Protein AF-A0A5N5SJB8-F1 (afdb_monomer_lite)

Foldseek 3Di:
DVVLLVVLVVLLVVPDPVPPPDLVVLVVSLVVLVVSLVVCCVCPVCPLVVVLVVPVPDDDPVVVVVSVVVVVSSVVSSVSSVVSNVVSCVSNPPDPDPPPPPDPDPPDDDPPPDDDDDDDDDDDDDDD

InterPro domains:
  IPR051336 Rho GTPase-activating Guanine Nucleotide Exchange Factors [PTHR22826] (1-107)
  IPR056466 Guanine nucleotide exchange factor DBS-like, spectrin-like [PF23289] (15-91)

Organism: NCBI:txid96803

Structure (mmCIF, N/CA/C/O backbone):
data_AF-A0A5N5SJB8-F1
#
_entry.id   AF-A0A5N5SJB8-F1
#
loop_
_atom_site.group_PDB
_atom_site.id
_atom_site.type_symbol
_atom_site.label_atom_id
_atom_site.label_alt_id
_atom_site.label_comp_id
_atom_site.label_asym_id
_atom_site.label_entity_id
_atom_site.label_seq_id
_atom_site.pdbx_PDB_ins_code
_atom_site.Cartn_x
_atom_site.Cartn_y
_atom_site.Cartn_z
_atom_site.occupancy
_atom_site.B_iso_or_equiv
_atom_site.auth_seq_id
_atom_site.auth_comp_id
_atom_site.auth_asym_id
_atom_site.auth_atom_id
_atom_site.pdbx_PDB_model_num
ATOM 1 N N . ALA A 1 1 ? -9.575 4.716 6.082 1.00 70.56 1 ALA A N 1
ATOM 2 C CA . ALA A 1 1 ? -8.822 3.447 5.953 1.00 70.56 1 ALA A CA 1
ATOM 3 C C . ALA A 1 1 ? -9.327 2.549 4.813 1.00 70.56 1 ALA A C 1
ATOM 5 O O . ALA A 1 1 ? -8.610 2.391 3.836 1.00 70.56 1 ALA A O 1
ATOM 6 N N . ASN A 1 2 ? -10.555 2.009 4.863 1.00 80.50 2 ASN A N 1
ATOM 7 C CA . ASN A 1 2 ? -11.014 0.971 3.913 1.00 80.50 2 ASN A CA 1
ATOM 8 C C . ASN A 1 2 ? -10.901 1.331 2.420 1.00 80.50 2 ASN A C 1
ATOM 10 O O . ASN A 1 2 ? -10.442 0.507 1.632 1.00 80.50 2 ASN A O 1
ATOM 14 N N . ARG A 1 3 ? -11.263 2.560 2.030 1.00 84.25 3 ARG A N 1
ATOM 15 C CA . ARG A 1 3 ? -11.147 3.024 0.635 1.00 84.25 3 ARG A CA 1
ATOM 16 C C . ARG A 1 3 ? -9.695 3.053 0.144 1.00 84.25 3 ARG A C 1
ATOM 18 O O . ARG A 1 3 ? -9.438 2.689 -0.997 1.00 84.25 3 ARG A O 1
ATOM 25 N N . TRP A 1 4 ? -8.756 3.437 1.012 1.00 87.56 4 TRP A N 1
ATOM 26 C CA . TRP A 1 4 ? -7.325 3.415 0.699 1.00 87.56 4 TRP A CA 1
ATOM 27 C C . TRP A 1 4 ? -6.836 1.976 0.513 1.00 87.56 4 TRP A C 1
ATOM 29 O O . TRP A 1 4 ? -6.211 1.677 -0.497 1.00 87.56 4 TRP A O 1
ATOM 39 N N . CYS A 1 5 ? -7.221 1.056 1.407 1.00 88.44 5 CYS A N 1
ATOM 40 C CA . CYS A 1 5 ? -6.882 -0.363 1.263 1.00 88.44 5 CYS A CA 1
ATOM 41 C C . CYS A 1 5 ? -7.417 -0.963 -0.047 1.00 88.44 5 CYS A C 1
ATOM 43 O O . CYS A 1 5 ? -6.699 -1.702 -0.710 1.00 88.44 5 CYS A O 1
ATOM 45 N N . ALA A 1 6 ? -8.665 -0.660 -0.421 1.00 90.25 6 ALA A N 1
ATOM 46 C CA . ALA A 1 6 ? -9.256 -1.149 -1.667 1.00 90.25 6 ALA A CA 1
ATOM 47 C C . ALA A 1 6 ? -8.489 -0.636 -2.896 1.00 90.25 6 ALA A C 1
ATOM 49 O O . ALA A 1 6 ? -8.100 -1.432 -3.746 1.00 90.25 6 ALA A O 1
ATOM 50 N N . ARG A 1 7 ? -8.187 0.669 -2.928 1.00 90.44 7 ARG A N 1
ATOM 51 C CA . ARG A 1 7 ? -7.380 1.284 -3.990 1.00 90.44 7 ARG A CA 1
ATOM 52 C C . ARG A 1 7 ? -5.973 0.686 -4.064 1.00 90.44 7 ARG A C 1
ATOM 54 O O . ARG A 1 7 ? -5.486 0.442 -5.157 1.00 90.44 7 ARG A O 1
ATOM 61 N N . GLY A 1 8 ? -5.335 0.416 -2.925 1.00 90.12 8 GLY A N 1
ATOM 62 C CA . GLY A 1 8 ? -4.001 -0.191 -2.889 1.00 90.12 8 GLY A CA 1
ATOM 63 C C . GLY A 1 8 ? -3.976 -1.604 -3.469 1.00 90.12 8 GLY A C 1
ATOM 64 O O . GLY A 1 8 ? -3.074 -1.939 -4.230 1.00 90.12 8 GLY A O 1
ATOM 65 N N . VAL A 1 9 ? -4.990 -2.421 -3.169 1.00 91.31 9 VAL A N 1
ATOM 66 C CA . VAL A 1 9 ? -5.125 -3.765 -3.755 1.00 91.31 9 VAL A CA 1
ATOM 67 C C . VAL A 1 9 ? -5.378 -3.689 -5.262 1.00 91.31 9 VAL A C 1
ATOM 69 O O . VAL A 1 9 ? -4.751 -4.428 -6.016 1.00 91.31 9 VAL A O 1
ATOM 72 N N . GLU A 1 10 ? -6.252 -2.786 -5.706 1.00 91.06 10 GLU A N 1
ATOM 73 C CA . GLU A 1 10 ? -6.533 -2.574 -7.130 1.00 91.06 10 GLU A CA 1
ATOM 74 C C . GLU A 1 10 ? -5.286 -2.108 -7.896 1.00 91.06 10 GLU A C 1
ATOM 76 O O . GLU A 1 10 ? -4.962 -2.672 -8.939 1.00 91.06 10 GLU A O 1
ATOM 81 N N . LEU A 1 11 ? -4.530 -1.162 -7.331 1.00 90.06 11 LEU A N 1
ATOM 82 C CA . LEU A 1 11 ? -3.257 -0.683 -7.874 1.00 90.06 11 LEU A CA 1
ATOM 83 C C . LEU A 1 11 ? -2.220 -1.812 -7.990 1.00 90.06 11 LEU A C 1
ATOM 85 O O . LEU A 1 11 ? -1.525 -1.950 -8.991 1.00 90.06 11 LEU A O 1
ATOM 89 N N . LEU A 1 12 ? -2.121 -2.671 -6.975 1.00 88.94 12 LEU A N 1
ATOM 90 C CA . LEU A 1 12 ? -1.215 -3.821 -7.010 1.00 88.94 12 LEU A CA 1
ATOM 91 C C . LEU A 1 12 ? -1.628 -4.869 -8.054 1.00 88.94 12 LEU A C 1
ATOM 93 O O . LEU A 1 12 ? -0.752 -5.531 -8.623 1.00 88.94 12 LEU A O 1
ATOM 97 N N . ALA A 1 13 ? -2.934 -5.023 -8.287 1.00 88.75 13 ALA A N 1
ATOM 98 C CA . ALA A 1 13 ? -3.502 -5.948 -9.262 1.00 88.75 13 ALA A CA 1
ATOM 99 C C . ALA A 1 13 ? -3.387 -5.435 -10.708 1.00 88.75 13 ALA A C 1
ATOM 101 O O . ALA A 1 13 ? -3.156 -6.232 -11.619 1.00 88.75 13 ALA A O 1
ATOM 102 N N . SER A 1 14 ? -3.509 -4.122 -10.931 1.00 84.69 14 SER A N 1
ATOM 103 C CA . SER A 1 14 ? -3.314 -3.506 -12.252 1.00 84.69 14 SER A CA 1
ATOM 104 C C . SER A 1 14 ? -1.854 -3.609 -12.715 1.00 84.69 14 SER A C 1
ATOM 106 O O . SER A 1 14 ? -1.573 -3.818 -13.901 1.00 84.69 14 SER A O 1
ATOM 108 N N . GLN A 1 15 ? -0.930 -3.561 -11.756 1.00 79.19 15 GLN A N 1
ATOM 109 C CA . GLN A 1 15 ? 0.506 -3.727 -11.931 1.00 79.19 15 GLN A CA 1
ATOM 110 C C . GLN A 1 15 ? 0.902 -5.211 -12.099 1.00 79.19 15 GLN A C 1
ATOM 112 O O . GLN A 1 15 ? 1.446 -5.850 -11.196 1.00 79.19 15 GLN A O 1
ATOM 117 N N . GLN A 1 16 ? 0.621 -5.797 -13.262 1.00 71.56 16 GLN A N 1
ATOM 118 C CA . GLN A 1 16 ? 1.070 -7.155 -13.591 1.00 71.56 16 GLN A CA 1
ATOM 119 C C . GLN A 1 16 ? 2.537 -7.157 -14.040 1.00 71.56 16 GLN A C 1
ATOM 121 O O . GLN A 1 16 ? 2.954 -6.333 -14.851 1.00 71.56 16 GLN A O 1
ATOM 126 N N . ILE A 1 17 ? 3.318 -8.109 -13.519 1.00 62.59 17 ILE A N 1
ATOM 127 C CA . ILE A 1 17 ? 4.785 -8.203 -13.679 1.00 62.59 17 ILE A CA 1
ATOM 128 C C . ILE A 1 17 ? 5.194 -8.338 -15.159 1.00 62.59 17 ILE A C 1
ATOM 130 O O . ILE A 1 17 ? 6.280 -7.919 -15.547 1.00 62.59 17 ILE A O 1
ATOM 134 N N . GLU A 1 18 ? 4.293 -8.856 -15.993 1.00 63.03 18 GLU A N 1
ATOM 135 C CA . GLU A 1 18 ? 4.462 -9.019 -17.441 1.00 63.03 18 GLU A CA 1
ATOM 136 C C . GLU A 1 18 ? 4.490 -7.684 -18.214 1.00 63.03 18 GLU A C 1
ATOM 138 O O . GLU A 1 18 ? 4.930 -7.658 -19.362 1.00 63.03 18 GLU A O 1
ATOM 143 N N . ARG A 1 19 ? 4.064 -6.564 -17.602 1.00 60.03 19 ARG A N 1
ATOM 144 C CA . ARG A 1 19 ? 4.007 -5.241 -18.255 1.00 60.03 19 ARG A CA 1
ATOM 145 C C . ARG A 1 19 ? 5.296 -4.427 -18.195 1.00 60.03 19 ARG A C 1
ATOM 147 O O . ARG A 1 19 ? 5.408 -3.442 -18.918 1.00 60.03 19 ARG A O 1
ATOM 154 N N . TYR A 1 20 ? 6.287 -4.819 -17.399 1.00 65.81 20 TYR A N 1
ATOM 155 C CA . TYR A 1 20 ? 7.548 -4.072 -17.294 1.00 65.81 20 TYR A CA 1
ATOM 156 C C . TYR A 1 20 ? 8.533 -4.489 -18.388 1.00 65.81 20 TYR A C 1
ATOM 158 O O . TYR A 1 20 ? 9.620 -4.995 -18.114 1.00 65.81 20 TYR A O 1
ATOM 166 N N . GLN A 1 21 ? 8.109 -4.325 -19.643 1.00 63.31 21 GLN A N 1
ATOM 167 C CA . GLN A 1 21 ? 8.918 -4.618 -20.828 1.00 63.31 21 GLN A CA 1
ATOM 168 C C . G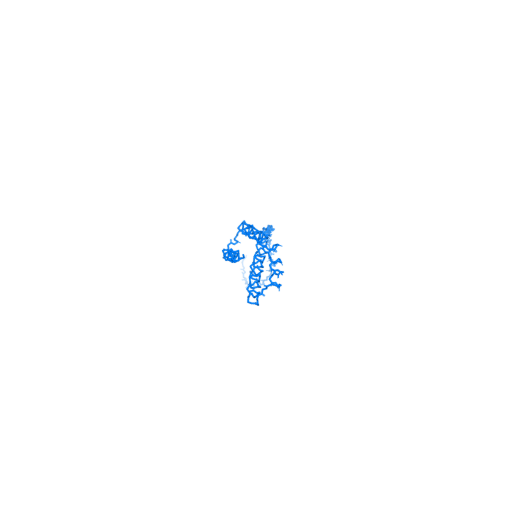LN A 1 21 ? 9.983 -3.546 -21.072 1.00 63.31 21 GLN A C 1
ATOM 170 O O . GLN A 1 21 ? 11.021 -3.841 -21.662 1.00 63.31 21 GLN A O 1
ATOM 175 N N . THR A 1 22 ? 9.746 -2.323 -20.591 1.00 69.12 22 THR A N 1
ATOM 176 C CA . THR A 1 22 ? 10.668 -1.197 -20.735 1.00 69.12 22 THR A CA 1
ATOM 177 C C . THR A 1 22 ? 10.876 -0.486 -19.389 1.00 69.12 22 THR A C 1
ATOM 179 O O . THR A 1 22 ? 9.990 -0.521 -18.522 1.00 69.12 22 THR A O 1
ATOM 182 N N . PRO A 1 23 ? 12.057 0.118 -19.162 1.00 72.69 23 PRO A N 1
ATOM 183 C CA . PRO A 1 23 ? 12.369 0.807 -17.911 1.00 72.69 23 PRO A CA 1
ATOM 184 C C . PRO A 1 23 ? 11.442 2.001 -17.639 1.00 72.69 23 PRO A C 1
ATOM 186 O O . PRO A 1 23 ? 11.158 2.271 -16.474 1.00 72.69 23 PRO A O 1
ATOM 189 N N . GLU A 1 24 ? 10.902 2.653 -18.675 1.00 79.69 24 GLU A N 1
ATOM 190 C CA . GLU A 1 24 ? 9.990 3.796 -18.530 1.00 79.69 24 GLU A CA 1
ATOM 191 C C . GLU A 1 24 ? 8.666 3.387 -17.866 1.00 79.69 24 GLU A C 1
ATOM 193 O O . GLU A 1 24 ? 8.193 4.058 -16.952 1.00 79.69 24 GLU A O 1
ATOM 198 N N . VAL A 1 25 ? 8.097 2.237 -18.253 1.00 80.19 25 VAL A N 1
ATOM 199 C CA . VAL A 1 25 ? 6.852 1.712 -17.654 1.00 80.19 25 VAL A CA 1
ATOM 200 C C . VAL A 1 25 ? 7.067 1.321 -16.189 1.00 80.19 25 VAL A C 1
ATOM 202 O O . VAL A 1 25 ? 6.181 1.488 -15.345 1.00 80.19 25 VAL A O 1
ATOM 205 N N . ALA A 1 26 ? 8.257 0.805 -15.863 1.00 82.75 26 ALA A N 1
ATOM 206 C CA . ALA A 1 26 ? 8.625 0.493 -14.486 1.00 82.75 26 ALA A CA 1
ATOM 207 C C . ALA A 1 26 ? 8.761 1.764 -13.632 1.00 82.75 26 ALA A C 1
ATOM 209 O O . ALA A 1 26 ? 8.361 1.752 -12.468 1.00 82.75 26 ALA A O 1
ATOM 210 N N . GLU A 1 27 ? 9.293 2.849 -14.197 1.00 83.50 27 GLU A N 1
ATOM 211 C CA . GLU A 1 27 ? 9.440 4.138 -13.519 1.00 83.50 27 GLU A CA 1
ATOM 212 C C . GLU A 1 27 ? 8.094 4.845 -13.302 1.00 83.50 27 GLU A C 1
ATOM 214 O O . GLU A 1 27 ? 7.826 5.323 -12.200 1.00 83.50 27 GLU A O 1
ATOM 219 N N . GLU A 1 28 ? 7.198 4.829 -14.291 1.00 85.81 28 GLU A N 1
ATOM 220 C CA . GLU A 1 28 ? 5.842 5.373 -14.145 1.00 85.81 28 GLU A CA 1
ATOM 221 C C . GLU A 1 28 ? 5.056 4.639 -13.047 1.00 85.81 28 GLU A C 1
ATOM 223 O O . GLU A 1 28 ? 4.515 5.260 -12.129 1.00 85.81 28 GLU A O 1
ATOM 228 N N . SER A 1 29 ? 5.077 3.302 -13.075 1.00 88.12 29 SER A N 1
ATOM 229 C CA . SER A 1 29 ? 4.425 2.478 -12.049 1.00 88.12 29 SER A CA 1
ATOM 230 C C . SER A 1 29 ? 5.037 2.670 -10.661 1.00 88.12 29 SER A C 1
ATOM 232 O O . SER A 1 29 ? 4.341 2.551 -9.651 1.00 88.12 29 SER A O 1
ATOM 234 N N . LEU A 1 30 ? 6.346 2.940 -10.590 1.00 88.19 30 LEU A N 1
ATOM 235 C CA . LEU A 1 30 ? 7.033 3.251 -9.341 1.00 88.19 30 LEU A CA 1
ATOM 236 C C . LEU A 1 30 ? 6.525 4.575 -8.768 1.00 88.19 30 LEU A C 1
ATOM 238 O O . LEU A 1 30 ? 6.193 4.630 -7.585 1.00 88.19 30 LEU A O 1
ATOM 242 N N . LYS A 1 31 ? 6.446 5.612 -9.608 1.00 88.56 31 LYS A N 1
ATOM 243 C CA . LYS A 1 31 ? 5.991 6.945 -9.215 1.00 88.56 31 LYS A CA 1
ATOM 244 C C . LYS A 1 31 ? 4.553 6.913 -8.704 1.00 88.56 31 LYS A C 1
ATOM 246 O O . LYS A 1 31 ? 4.283 7.435 -7.627 1.00 88.56 31 LYS A O 1
ATOM 251 N N . GLU A 1 32 ? 3.658 6.227 -9.413 1.00 90.62 32 GLU A N 1
ATOM 252 C CA . GLU A 1 32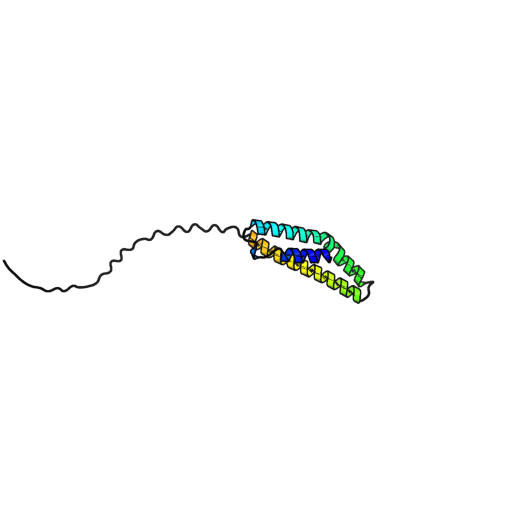 ? 2.266 6.048 -8.985 1.00 90.62 32 GLU A CA 1
ATOM 253 C C . GLU A 1 32 ? 2.177 5.366 -7.60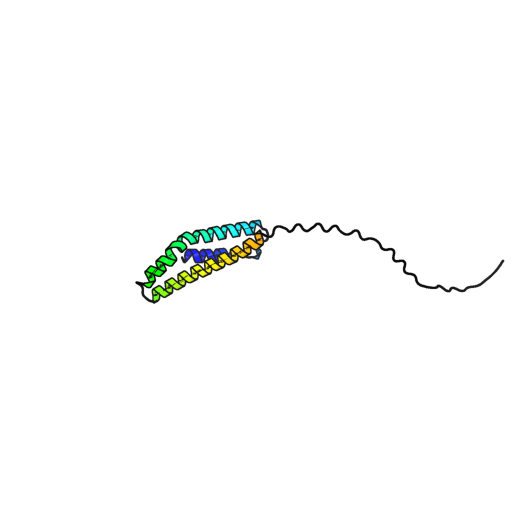7 1.00 90.62 32 GLU A C 1
ATOM 255 O O . GLU A 1 32 ? 1.381 5.753 -6.747 1.00 90.62 32 GLU A O 1
ATOM 260 N N . LEU A 1 33 ? 3.040 4.375 -7.356 1.00 90.00 33 LEU A N 1
ATOM 261 C CA . LEU A 1 33 ? 3.093 3.683 -6.071 1.00 90.00 33 LEU A CA 1
ATOM 262 C C . LEU A 1 33 ? 3.631 4.579 -4.941 1.00 90.00 33 LEU A C 1
ATOM 264 O O . LEU A 1 33 ? 3.137 4.511 -3.814 1.00 90.00 33 LEU A O 1
ATOM 268 N N . GLU A 1 34 ? 4.638 5.409 -5.222 1.00 89.25 34 GLU A N 1
ATOM 269 C CA . GLU A 1 34 ? 5.209 6.368 -4.268 1.00 89.25 34 GLU A CA 1
ATOM 270 C C . GLU A 1 34 ? 4.213 7.488 -3.924 1.00 89.25 34 GLU A C 1
ATOM 272 O O . GLU A 1 34 ? 4.062 7.839 -2.750 1.00 89.25 34 GLU A O 1
ATOM 277 N N . GLU A 1 35 ? 3.457 7.984 -4.905 1.00 89.50 35 GLU A N 1
ATOM 278 C CA . GLU A 1 35 ? 2.347 8.920 -4.690 1.00 89.50 35 GLU A CA 1
ATOM 279 C C . GLU A 1 35 ? 1.228 8.281 -3.852 1.00 89.50 35 GLU A C 1
ATOM 281 O O . GLU A 1 35 ? 0.745 8.877 -2.884 1.00 89.50 35 GLU A O 1
ATOM 286 N N . PHE A 1 36 ? 0.857 7.031 -4.150 1.00 89.00 36 PHE A N 1
ATOM 287 C CA . PHE A 1 36 ? -0.140 6.295 -3.373 1.00 89.00 36 PHE A CA 1
ATOM 288 C C . PHE A 1 36 ? 0.286 6.101 -1.908 1.00 89.00 36 PHE A C 1
ATOM 290 O O . PHE A 1 36 ? -0.511 6.333 -0.993 1.00 89.00 36 PHE A O 1
ATOM 297 N N . LEU A 1 37 ? 1.542 5.724 -1.664 1.00 86.62 37 LEU A N 1
ATOM 298 C CA . LEU A 1 37 ? 2.095 5.592 -0.314 1.00 86.62 37 LEU A CA 1
ATOM 299 C C . LEU A 1 37 ? 2.163 6.941 0.410 1.00 86.62 37 LEU A C 1
ATOM 301 O O . LEU A 1 37 ? 1.847 7.008 1.599 1.00 86.62 37 LEU A O 1
ATOM 305 N N . SER A 1 38 ? 2.486 8.021 -0.300 1.00 85.44 38 SER A N 1
ATOM 306 C CA . SER A 1 38 ? 2.503 9.375 0.266 1.00 85.44 38 SER A CA 1
ATOM 307 C C . SER A 1 38 ? 1.104 9.821 0.701 1.00 85.44 38 SER A C 1
ATOM 309 O O . SER A 1 38 ? 0.955 10.352 1.799 1.00 85.44 38 SER A O 1
ATOM 311 N N . SER A 1 39 ? 0.062 9.478 -0.070 1.00 83.19 39 SER A N 1
ATOM 312 C CA . SER A 1 39 ? -1.344 9.724 0.310 1.00 83.19 39 SER A CA 1
ATOM 313 C C . SER A 1 39 ? -1.789 8.961 1.567 1.00 83.19 39 SER A C 1
ATOM 315 O O . SER A 1 39 ? -2.794 9.300 2.187 1.00 83.19 39 SER A O 1
ATOM 317 N N . SER A 1 40 ? -1.053 7.916 1.964 1.00 77.00 40 SER A N 1
ATOM 318 C CA . SER A 1 40 ? -1.320 7.185 3.207 1.00 77.00 40 SER A CA 1
ATOM 319 C C . SER A 1 40 ? -0.787 7.915 4.440 1.00 77.00 40 SER A C 1
ATOM 321 O O . SER A 1 40 ? -1.356 7.763 5.519 1.00 77.00 40 SER A O 1
ATOM 323 N N . SER A 1 41 ? 0.266 8.730 4.285 1.00 66.12 41 SER A N 1
ATOM 324 C CA . SER A 1 41 ? 0.943 9.445 5.376 1.00 66.12 41 SER A CA 1
ATOM 325 C C . SER A 1 41 ? -0.002 10.393 6.120 1.00 66.12 41 SER A C 1
ATOM 327 O O . SER A 1 41 ? 0.056 10.490 7.349 1.00 66.12 41 SER A O 1
ATOM 329 N N . GLU A 1 42 ? -0.947 10.996 5.393 1.00 62.00 42 GLU A N 1
ATOM 330 C CA . GLU A 1 42 ? -2.001 11.865 5.933 1.00 62.00 42 GLU A CA 1
ATOM 331 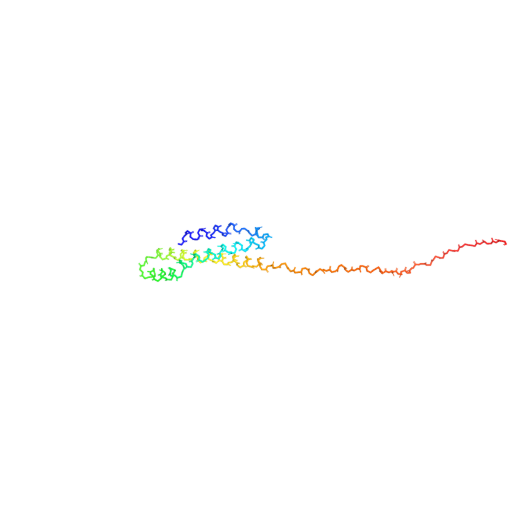C C . GLU A 1 42 ? -2.946 11.133 6.905 1.00 62.00 42 GLU A C 1
ATOM 333 O O . GLU A 1 42 ? -3.501 11.753 7.807 1.00 62.00 42 GLU A O 1
ATOM 338 N N . PHE A 1 43 ? -3.091 9.808 6.779 1.00 63.12 43 PHE A N 1
ATOM 339 C CA . PHE A 1 43 ? -3.947 8.987 7.646 1.00 63.12 43 PHE A CA 1
ATOM 340 C C . PHE A 1 43 ? -3.162 8.034 8.566 1.00 63.12 43 PHE A C 1
ATOM 342 O O . PHE A 1 43 ? -3.764 7.398 9.425 1.00 63.12 43 PHE A O 1
ATOM 349 N N . ASN A 1 44 ? -1.844 7.879 8.393 1.00 59.00 44 ASN A N 1
ATOM 350 C CA . ASN A 1 44 ? -1.013 6.966 9.195 1.00 59.00 44 ASN A CA 1
ATOM 351 C C . ASN A 1 44 ? -0.286 7.682 10.345 1.00 59.00 44 ASN A C 1
ATOM 353 O O . ASN A 1 44 ? -0.143 7.117 11.427 1.00 59.00 44 ASN A O 1
ATOM 357 N N . SER A 1 45 ? 0.164 8.922 10.126 1.00 54.91 45 SER A N 1
ATOM 358 C CA . SER A 1 45 ? 1.102 9.609 11.028 1.00 54.91 45 SER A CA 1
ATOM 359 C C . SER A 1 45 ? 0.492 10.071 12.362 1.00 54.91 45 SER A C 1
ATOM 361 O O . SER A 1 45 ? 1.186 10.040 13.376 1.00 54.91 45 SER A O 1
ATOM 363 N N . GLY A 1 46 ? -0.798 10.420 12.396 1.00 52.09 46 GLY A N 1
ATOM 364 C CA . GLY A 1 46 ? -1.526 10.733 13.639 1.00 52.09 46 GLY A CA 1
ATOM 365 C C . GLY A 1 46 ? -2.559 9.669 14.012 1.00 52.09 46 GLY A C 1
ATOM 366 O O . GLY A 1 46 ? -2.611 9.184 15.142 1.00 52.09 46 GLY A O 1
ATOM 367 N N . THR A 1 47 ? -3.343 9.211 13.034 1.00 57.75 47 THR A N 1
ATOM 368 C CA . THR A 1 47 ? -4.577 8.463 13.298 1.00 57.75 47 THR A CA 1
ATOM 369 C C . THR A 1 47 ? -4.352 7.071 13.882 1.00 57.75 47 THR A C 1
ATOM 371 O O . THR A 1 47 ? -5.129 6.668 14.736 1.00 57.75 47 THR A O 1
ATOM 374 N N . ALA A 1 48 ? -3.312 6.325 13.491 1.00 59.97 48 ALA A N 1
ATOM 375 C CA . ALA A 1 48 ? -3.117 4.958 13.991 1.00 59.97 48 ALA A CA 1
ATOM 376 C C . ALA A 1 48 ? -2.720 4.924 15.478 1.00 59.97 48 ALA A C 1
ATOM 378 O O . ALA A 1 48 ? -3.254 4.128 16.253 1.00 59.97 48 ALA A O 1
ATOM 379 N N . ARG A 1 49 ? -1.812 5.817 15.892 1.00 61.12 49 ARG A N 1
ATOM 380 C CA . ARG A 1 49 ? -1.323 5.899 17.276 1.00 61.12 49 ARG A CA 1
ATOM 381 C C . ARG A 1 49 ? -2.319 6.609 18.192 1.00 61.12 49 ARG A C 1
ATOM 383 O O . ARG A 1 49 ? -2.542 6.140 19.309 1.00 61.12 49 ARG A O 1
ATOM 390 N N . GLU A 1 50 ? -2.958 7.679 17.719 1.00 62.94 50 GLU A N 1
ATOM 391 C CA . GLU A 1 50 ? -4.021 8.351 18.474 1.00 62.94 50 GLU A CA 1
ATOM 392 C C . GLU A 1 50 ? -5.274 7.480 18.589 1.00 62.94 50 GLU A C 1
ATOM 394 O O . GLU A 1 50 ? -5.775 7.324 19.700 1.00 62.94 50 GLU A O 1
ATOM 399 N N . MET A 1 51 ? -5.733 6.812 17.516 1.00 62.94 51 MET A N 1
ATOM 400 C CA . MET A 1 51 ? -6.854 5.865 17.634 1.00 62.94 51 MET A CA 1
ATOM 401 C C . MET A 1 51 ? -6.521 4.753 18.618 1.00 62.94 51 MET A C 1
ATOM 403 O O . MET A 1 51 ? -7.336 4.469 19.484 1.00 62.94 51 MET A O 1
ATOM 407 N N . LYS A 1 52 ? -5.342 4.126 18.532 1.00 63.69 52 LYS A N 1
ATOM 408 C CA . LYS A 1 52 ? -4.990 3.035 19.451 1.00 63.69 52 LYS A CA 1
ATOM 409 C C . LYS A 1 52 ? -5.044 3.484 20.917 1.00 63.69 52 LYS A C 1
ATOM 411 O O . LYS A 1 52 ? -5.596 2.762 21.737 1.00 63.69 52 LYS A O 1
ATOM 416 N N . THR A 1 53 ? -4.570 4.696 21.209 1.00 64.06 53 THR A N 1
ATOM 417 C CA . THR A 1 53 ? -4.586 5.272 22.564 1.00 64.06 53 THR A CA 1
ATOM 418 C C . THR A 1 53 ? -6.011 5.600 23.035 1.00 64.06 53 THR A C 1
ATOM 420 O O . THR A 1 53 ? -6.374 5.268 24.157 1.00 64.06 53 THR A O 1
ATOM 423 N N . ILE A 1 54 ? -6.855 6.184 22.173 1.00 63.09 54 ILE A N 1
ATOM 424 C CA . ILE A 1 54 ? -8.252 6.531 22.503 1.00 63.09 54 ILE A CA 1
ATOM 425 C C . ILE A 1 54 ? -9.124 5.268 22.659 1.00 63.09 54 ILE A C 1
ATOM 427 O O . ILE A 1 54 ? -9.997 5.209 23.522 1.00 63.09 54 ILE A O 1
ATOM 431 N N . PHE A 1 55 ? -8.884 4.234 21.847 1.00 64.12 55 PHE A N 1
ATOM 432 C CA . PHE A 1 55 ? -9.653 2.985 21.873 1.00 64.12 55 PHE A CA 1
ATOM 433 C C . PHE A 1 55 ? -9.219 2.014 22.980 1.00 64.12 55 PHE A C 1
ATOM 435 O O . PHE A 1 55 ? -10.020 1.172 23.394 1.00 64.12 55 PHE A O 1
ATOM 442 N N . GLU A 1 56 ? -7.977 2.093 23.469 1.00 63.41 56 GLU A N 1
ATOM 443 C CA . GLU A 1 56 ? -7.511 1.248 24.576 1.00 63.41 56 GLU A CA 1
ATOM 444 C C . GLU A 1 56 ? -8.239 1.566 25.893 1.00 63.41 56 GLU A C 1
ATOM 446 O O . GLU A 1 56 ? -8.550 0.626 26.633 1.00 63.41 56 GLU A O 1
ATOM 451 N N . ASP A 1 57 ? -8.608 2.831 26.115 1.00 61.75 57 ASP A N 1
ATOM 452 C CA . ASP A 1 57 ? -9.116 3.325 27.402 1.00 61.75 57 ASP A CA 1
ATOM 453 C C . ASP A 1 57 ? -10.658 3.325 27.526 1.00 61.75 57 ASP A C 1
ATOM 455 O O . ASP A 1 57 ? -11.184 3.184 28.626 1.00 61.75 57 ASP A O 1
ATOM 459 N N . VAL A 1 58 ? -11.419 3.416 26.418 1.00 58.31 58 VAL A N 1
ATOM 460 C CA . VAL A 1 58 ? -12.862 3.771 26.489 1.00 58.31 58 VAL A CA 1
ATOM 461 C C . VAL A 1 58 ? -13.814 2.852 25.701 1.00 58.31 58 VAL A C 1
ATOM 463 O O . VAL A 1 58 ? -14.973 3.204 25.488 1.00 58.31 58 VAL A O 1
ATOM 466 N N . THR A 1 59 ? -13.388 1.682 25.206 1.00 63.50 59 THR A N 1
ATOM 467 C CA . THR A 1 59 ? -14.226 0.916 24.250 1.00 63.50 59 THR A CA 1
ATOM 468 C C . THR A 1 59 ? -14.387 -0.578 24.544 1.00 63.50 59 THR A C 1
ATOM 470 O O . THR A 1 59 ? -13.489 -1.228 25.080 1.00 63.50 59 THR A O 1
ATOM 473 N N . SER A 1 60 ? -15.554 -1.124 24.164 1.00 74.81 60 SER A N 1
ATOM 474 C CA . SER A 1 60 ? -15.900 -2.545 24.284 1.00 74.81 60 SER A CA 1
ATOM 475 C C . SER A 1 60 ? -14.924 -3.458 23.512 1.00 74.81 60 SER A C 1
ATOM 477 O O . SER A 1 60 ? -14.293 -3.021 22.539 1.00 74.81 60 SER A O 1
ATOM 479 N N . PRO A 1 61 ? -14.792 -4.741 23.909 1.00 76.31 61 PRO A N 1
ATOM 480 C CA . PRO A 1 61 ? -13.876 -5.698 23.276 1.00 76.31 61 PRO A CA 1
ATOM 481 C C . PRO A 1 61 ? -14.101 -5.867 21.767 1.00 76.31 61 PRO A C 1
ATOM 483 O O . PRO A 1 61 ? -13.146 -6.020 21.006 1.00 76.31 61 PRO A O 1
ATOM 486 N N . GLU A 1 62 ? -15.356 -5.800 21.326 1.00 77.00 62 GLU A N 1
ATOM 487 C CA . GLU A 1 62 ? -15.748 -5.955 19.922 1.00 77.00 62 GLU A CA 1
ATOM 488 C C . GLU A 1 62 ? -15.183 -4.825 19.055 1.00 77.00 62 GLU A C 1
ATOM 490 O O . GLU A 1 62 ? -14.599 -5.067 17.998 1.00 77.00 62 GLU A O 1
ATOM 495 N N . THR A 1 63 ? -15.254 -3.583 19.531 1.00 77.94 63 THR A N 1
ATOM 496 C CA . THR A 1 63 ? -14.706 -2.439 18.798 1.00 77.94 63 THR A CA 1
ATOM 497 C C . THR A 1 63 ? -13.179 -2.453 18.785 1.00 77.94 63 THR A C 1
ATOM 499 O O . THR A 1 63 ? -12.574 -2.121 17.765 1.00 77.94 63 THR A O 1
ATOM 502 N N . LYS A 1 64 ? -12.534 -2.914 19.868 1.00 77.81 64 LYS A N 1
ATOM 503 C CA . LYS A 1 64 ? -11.076 -3.128 19.889 1.00 77.81 64 LYS A CA 1
ATOM 504 C C . LYS A 1 64 ? -10.642 -4.135 18.821 1.00 77.81 64 LYS A C 1
ATOM 506 O O . LYS A 1 64 ? -9.628 -3.914 18.159 1.00 77.81 64 LYS A O 1
ATOM 511 N N . ALA A 1 65 ? -11.397 -5.216 18.623 1.00 83.19 65 ALA A N 1
ATOM 512 C CA . ALA A 1 65 ? -11.106 -6.200 17.581 1.00 83.19 65 ALA A CA 1
ATOM 513 C C . ALA A 1 65 ? -11.228 -5.596 16.170 1.00 83.19 65 ALA A C 1
ATOM 515 O O . ALA A 1 65 ? -10.337 -5.785 15.339 1.00 83.19 65 ALA A O 1
ATOM 516 N N . LEU A 1 66 ? -12.277 -4.804 15.921 1.00 82.25 66 LEU A N 1
ATOM 517 C CA . LEU A 1 66 ? -12.479 -4.114 14.641 1.00 82.25 66 LEU A CA 1
ATOM 518 C C . LEU A 1 66 ? -11.347 -3.125 14.330 1.00 82.25 66 LEU A C 1
ATOM 520 O O . LEU A 1 66 ? -10.834 -3.107 13.211 1.00 82.25 66 LEU A O 1
ATOM 524 N N . VAL A 1 67 ? -10.912 -2.337 15.318 1.00 79.88 67 VAL A N 1
ATOM 525 C CA . VAL A 1 67 ? -9.797 -1.390 15.153 1.00 79.88 67 VAL A CA 1
ATOM 526 C C . VAL A 1 67 ? -8.502 -2.127 14.812 1.00 79.88 67 VAL A C 1
ATOM 528 O O . VAL A 1 67 ? -7.847 -1.768 13.834 1.00 79.88 67 VAL A O 1
ATOM 531 N N . HIS A 1 68 ? -8.163 -3.199 15.535 1.00 82.19 68 HIS A N 1
ATOM 532 C CA . HIS A 1 68 ? -6.981 -4.010 15.220 1.00 82.19 68 HIS A CA 1
ATOM 533 C C . HIS A 1 68 ? -7.038 -4.611 13.813 1.00 82.19 68 HIS A C 1
ATOM 535 O O . HIS A 1 68 ? -6.030 -4.622 13.109 1.00 82.19 68 HIS A O 1
ATOM 541 N N . GLN A 1 69 ? -8.206 -5.081 13.375 1.00 85.75 69 GLN A N 1
ATOM 542 C CA . GLN A 1 69 ? -8.372 -5.629 12.032 1.00 85.75 69 GLN A CA 1
ATOM 543 C C . GLN A 1 69 ? -8.128 -4.571 10.947 1.00 85.75 69 GLN A C 1
ATOM 545 O O . GLN A 1 69 ? -7.484 -4.858 9.936 1.00 85.75 69 GLN A O 1
ATOM 550 N N . VAL A 1 70 ? -8.612 -3.343 11.154 1.00 83.44 70 VAL A N 1
ATOM 551 C CA . VAL A 1 70 ? -8.382 -2.227 10.227 1.00 83.44 70 VAL A CA 1
ATOM 552 C C . VAL A 1 70 ? -6.907 -1.826 10.203 1.00 83.44 70 VAL A C 1
ATOM 554 O O . VAL A 1 70 ? -6.358 -1.645 9.117 1.00 83.44 70 VAL A O 1
ATOM 557 N N . LEU A 1 71 ? -6.256 -1.737 11.367 1.00 82.25 71 LEU A N 1
ATOM 558 C CA . LEU A 1 71 ? -4.825 -1.429 11.469 1.00 82.25 71 LEU A CA 1
ATOM 559 C C . LEU A 1 71 ? -3.976 -2.480 10.751 1.00 82.25 71 LEU A C 1
ATOM 561 O O . LEU A 1 71 ? -3.189 -2.136 9.873 1.00 82.25 71 LEU A O 1
ATOM 565 N N . LYS A 1 72 ? -4.225 -3.764 11.021 1.00 85.12 72 LYS A N 1
ATOM 566 C CA . LYS A 1 72 ? -3.537 -4.865 10.341 1.00 85.12 72 LYS A CA 1
ATOM 567 C C . LYS A 1 72 ? -3.719 -4.801 8.823 1.00 85.12 72 LYS A C 1
ATOM 569 O O . LYS A 1 72 ? -2.767 -4.975 8.073 1.00 85.12 72 LYS A O 1
ATOM 574 N N . ARG A 1 73 ? -4.929 -4.492 8.345 1.00 86.94 73 ARG A N 1
ATOM 575 C CA . ARG A 1 73 ? -5.192 -4.359 6.903 1.00 86.94 73 ARG A CA 1
ATOM 576 C C . ARG A 1 73 ? -4.427 -3.190 6.272 1.00 86.94 73 ARG A C 1
ATOM 578 O O . ARG A 1 73 ? -4.023 -3.289 5.115 1.00 86.94 73 ARG A O 1
ATOM 585 N N . LEU A 1 74 ? -4.242 -2.086 6.998 1.00 85.88 74 LEU A N 1
ATOM 586 C CA . LEU A 1 74 ? -3.413 -0.966 6.544 1.00 85.88 74 LEU A CA 1
ATOM 587 C C . LEU A 1 74 ? -1.939 -1.374 6.453 1.00 85.88 74 LEU A C 1
ATOM 589 O O . LEU A 1 74 ? -1.298 -1.089 5.440 1.00 85.88 74 LEU A O 1
ATOM 593 N N . GLU A 1 75 ? -1.426 -2.073 7.466 1.00 86.00 75 GLU A N 1
ATOM 594 C CA . GLU A 1 75 ? -0.058 -2.604 7.486 1.00 86.00 75 GLU A CA 1
ATOM 595 C C . GLU A 1 75 ? 0.187 -3.572 6.322 1.00 86.00 75 GLU A C 1
ATOM 597 O O . GLU A 1 75 ? 1.156 -3.409 5.579 1.00 86.00 75 GLU A O 1
ATOM 602 N N . ASP A 1 76 ? -0.726 -4.520 6.100 1.00 90.25 76 ASP A N 1
ATOM 603 C CA . ASP A 1 76 ? -0.622 -5.517 5.032 1.00 90.25 76 ASP A CA 1
ATOM 604 C C . ASP A 1 76 ? -0.558 -4.860 3.643 1.00 90.25 76 ASP A C 1
ATOM 606 O O . ASP A 1 76 ? 0.312 -5.192 2.834 1.00 90.25 76 ASP A O 1
ATOM 610 N N . VAL A 1 77 ? -1.449 -3.902 3.351 1.00 90.06 77 VAL A N 1
ATOM 611 C CA . VAL A 1 77 ? -1.459 -3.197 2.054 1.00 90.06 77 VAL A CA 1
ATOM 612 C C . VAL A 1 77 ? -0.197 -2.350 1.883 1.00 90.06 77 VAL A C 1
ATOM 614 O O . VAL A 1 77 ? 0.418 -2.386 0.818 1.00 90.06 77 VAL A O 1
ATOM 617 N N . THR A 1 78 ? 0.241 -1.655 2.936 1.00 88.31 78 THR A N 1
ATOM 618 C CA . THR A 1 78 ? 1.490 -0.876 2.916 1.00 88.31 78 THR A CA 1
ATOM 619 C C . THR A 1 78 ? 2.689 -1.775 2.609 1.00 88.31 78 THR A C 1
ATOM 621 O O . THR A 1 78 ? 3.489 -1.465 1.726 1.00 88.31 78 THR A O 1
ATOM 624 N N . LEU A 1 79 ? 2.783 -2.934 3.268 1.00 89.94 79 LEU A N 1
ATOM 625 C CA . LEU A 1 79 ? 3.849 -3.908 3.042 1.00 89.94 79 LEU A CA 1
ATOM 626 C C . LEU A 1 79 ? 3.836 -4.461 1.610 1.00 89.94 79 LEU A C 1
ATOM 628 O O . LEU A 1 79 ? 4.897 -4.640 1.007 1.00 89.94 79 LEU A O 1
ATOM 632 N N . MET A 1 80 ? 2.656 -4.744 1.050 1.00 91.69 80 MET A N 1
ATOM 633 C CA . MET A 1 80 ? 2.537 -5.207 -0.336 1.00 91.69 80 MET A CA 1
ATOM 634 C C . MET A 1 80 ? 3.003 -4.141 -1.337 1.00 91.69 80 MET A C 1
ATOM 636 O O . MET A 1 80 ? 3.743 -4.468 -2.269 1.00 91.69 80 MET A O 1
ATOM 640 N N . CYS A 1 81 ? 2.648 -2.873 -1.112 1.00 89.12 81 CYS A N 1
ATOM 641 C CA . CYS A 1 81 ? 3.155 -1.746 -1.892 1.00 89.12 81 CYS A CA 1
ATOM 642 C C . CYS A 1 81 ? 4.684 -1.625 -1.774 1.00 89.12 81 CYS A C 1
ATOM 644 O O . CYS A 1 81 ? 5.377 -1.611 -2.786 1.00 89.12 81 CYS A O 1
ATOM 646 N N . GLU A 1 82 ? 5.257 -1.651 -0.571 1.00 89.25 82 GLU A N 1
ATOM 647 C CA . GLU A 1 82 ? 6.717 -1.577 -0.387 1.00 89.25 82 GLU A CA 1
ATOM 648 C C . GLU A 1 82 ? 7.472 -2.709 -1.107 1.00 89.25 82 GLU A C 1
ATOM 650 O O . GLU A 1 82 ? 8.487 -2.474 -1.774 1.00 89.25 82 GLU A O 1
ATOM 655 N N . LYS A 1 83 ? 6.949 -3.941 -1.047 1.00 90.19 83 LYS A N 1
ATOM 656 C CA . LYS A 1 83 ? 7.511 -5.082 -1.787 1.00 90.19 83 LYS A CA 1
ATOM 657 C C . LYS A 1 83 ? 7.479 -4.845 -3.295 1.00 90.19 83 LYS A C 1
ATOM 659 O O . LYS A 1 83 ? 8.468 -5.125 -3.976 1.00 90.19 83 LYS A O 1
ATOM 664 N N . ARG A 1 84 ? 6.373 -4.312 -3.823 1.00 88.62 84 ARG A N 1
ATOM 665 C CA . ARG A 1 84 ? 6.249 -3.996 -5.250 1.00 88.62 84 ARG A CA 1
ATOM 666 C C . ARG A 1 84 ? 7.207 -2.881 -5.666 1.00 88.62 84 ARG A C 1
ATOM 668 O O . ARG A 1 84 ? 7.908 -3.049 -6.662 1.00 88.62 84 ARG A O 1
ATOM 675 N N . LYS A 1 85 ? 7.324 -1.820 -4.862 1.00 87.69 85 LYS A N 1
ATOM 676 C CA . LYS A 1 85 ? 8.288 -0.725 -5.050 1.00 87.69 85 LYS A CA 1
ATOM 677 C C . LYS A 1 85 ? 9.716 -1.250 -5.174 1.00 87.69 85 LYS A C 1
ATOM 679 O O . LYS A 1 85 ? 10.426 -0.904 -6.112 1.00 87.69 85 LYS A O 1
ATOM 684 N N . CYS A 1 86 ? 10.131 -2.126 -4.257 1.00 86.94 86 CYS A N 1
ATOM 685 C CA . CYS A 1 86 ? 11.460 -2.738 -4.287 1.00 86.94 86 CYS A CA 1
ATOM 686 C C . CYS A 1 86 ? 11.716 -3.526 -5.579 1.00 86.94 86 CYS A C 1
ATOM 688 O O . CYS A 1 86 ? 12.810 -3.449 -6.137 1.00 86.94 86 CYS A O 1
ATOM 690 N N . SER A 1 87 ? 10.726 -4.278 -6.064 1.00 85.94 87 SER A N 1
ATOM 691 C CA . SER A 1 87 ? 10.838 -5.012 -7.330 1.00 85.94 87 SER A CA 1
ATOM 692 C C . SER A 1 87 ? 10.930 -4.072 -8.533 1.00 85.94 87 SER A C 1
ATOM 694 O O . SER A 1 87 ? 11.793 -4.271 -9.384 1.00 85.94 87 SER A O 1
ATOM 696 N N . LEU A 1 88 ? 10.114 -3.015 -8.571 1.00 84.62 88 LEU A N 1
ATOM 697 C CA . LEU A 1 88 ? 10.146 -1.994 -9.623 1.00 84.62 88 LEU A CA 1
ATOM 698 C C . LEU A 1 88 ? 11.498 -1.278 -9.687 1.00 84.62 88 LEU A C 1
ATOM 700 O O . LEU A 1 88 ? 12.088 -1.203 -10.762 1.00 84.62 88 LEU A O 1
ATOM 704 N N . LYS A 1 89 ? 12.062 -0.875 -8.537 1.00 84.44 89 LYS A N 1
ATOM 705 C CA . LYS A 1 89 ? 13.407 -0.267 -8.462 1.00 84.44 89 LYS A CA 1
ATOM 706 C C . LYS A 1 89 ? 14.499 -1.177 -9.026 1.00 84.44 89 LYS A C 1
ATOM 708 O O . LYS A 1 89 ? 15.478 -0.694 -9.588 1.00 84.44 89 LYS A O 1
ATOM 713 N N . LYS A 1 90 ? 14.357 -2.501 -8.907 1.00 82.06 90 LYS A N 1
ATOM 714 C CA . LYS A 1 90 ? 15.313 -3.461 -9.491 1.00 82.06 90 LYS A CA 1
ATOM 715 C C . LYS A 1 90 ? 15.179 -3.578 -11.007 1.00 82.06 90 LYS A C 1
ATOM 717 O O . LYS A 1 90 ? 16.160 -3.910 -11.664 1.00 82.06 90 LYS A O 1
ATOM 722 N N . ILE A 1 91 ? 13.984 -3.355 -11.551 1.00 78.50 91 ILE A N 1
ATOM 723 C CA . ILE A 1 91 ? 13.740 -3.387 -12.995 1.00 78.50 91 ILE A CA 1
ATOM 724 C C . ILE A 1 91 ? 14.232 -2.082 -13.625 1.00 78.50 91 ILE A C 1
ATOM 726 O O . ILE A 1 91 ? 14.989 -2.139 -14.589 1.00 78.50 91 ILE A O 1
ATOM 730 N N . SER A 1 92 ? 13.908 -0.929 -13.032 1.00 73.62 92 SER A N 1
ATOM 731 C CA . SER A 1 92 ? 14.356 0.380 -13.527 1.00 73.62 92 SER A CA 1
ATOM 732 C C . SER A 1 92 ? 15.870 0.598 -13.405 1.00 73.62 92 SER A C 1
ATOM 734 O O . SER A 1 92 ? 16.467 1.250 -14.252 1.00 73.62 92 SER A O 1
ATOM 736 N N . SER A 1 93 ? 16.528 0.006 -12.400 1.00 68.69 93 SER A N 1
ATOM 737 C CA . SER A 1 93 ? 17.990 0.103 -12.232 1.00 68.69 93 SER A CA 1
ATOM 738 C C . SER A 1 93 ? 18.805 -0.840 -13.124 1.00 68.69 93 SER A C 1
ATOM 740 O O . SER A 1 93 ? 20.038 -0.770 -13.112 1.00 68.69 93 SER A O 1
ATOM 742 N N . ARG A 1 94 ? 18.167 -1.698 -13.938 1.00 63.25 94 ARG A N 1
ATOM 743 C CA . ARG A 1 94 ? 18.865 -2.386 -15.034 1.00 63.25 94 ARG A CA 1
ATOM 744 C C . ARG A 1 94 ? 19.166 -1.377 -16.144 1.00 63.25 94 ARG A C 1
ATOM 746 O O . ARG A 1 94 ? 18.529 -1.383 -17.189 1.00 63.25 94 ARG A O 1
ATOM 753 N N . LEU A 1 95 ? 20.192 -0.552 -15.940 1.00 53.38 95 LEU A N 1
ATOM 754 C CA . LEU A 1 95 ? 20.940 0.016 -17.059 1.00 53.38 95 LEU A CA 1
ATOM 755 C C . LEU A 1 95 ? 21.308 -1.144 -17.998 1.00 53.38 95 LEU A C 1
ATOM 757 O O . LEU A 1 95 ? 21.727 -2.199 -17.493 1.00 53.38 95 LEU A O 1
ATOM 761 N N . PRO A 1 96 ? 21.167 -1.005 -19.331 1.00 48.34 96 PRO A N 1
ATOM 762 C CA . PRO A 1 96 ? 21.735 -1.986 -20.235 1.00 48.34 96 PRO A CA 1
ATOM 763 C C . PRO A 1 96 ? 23.214 -2.061 -19.870 1.00 48.34 96 PRO A C 1
ATOM 765 O O . PRO A 1 96 ? 23.938 -1.070 -19.983 1.00 48.34 96 PRO A O 1
ATOM 768 N N . ARG A 1 97 ? 23.665 -3.211 -19.346 1.00 43.41 97 ARG A N 1
ATOM 769 C CA . ARG A 1 97 ? 25.106 -3.443 -19.238 1.00 43.41 97 ARG A CA 1
ATOM 770 C C . ARG A 1 97 ? 25.635 -3.158 -20.640 1.00 43.41 97 ARG A C 1
ATOM 772 O O . ARG A 1 97 ? 25.047 -3.709 -21.575 1.00 43.41 97 ARG A O 1
ATOM 779 N N . PRO A 1 98 ? 26.675 -2.321 -20.809 1.00 51.56 98 PRO A N 1
ATOM 780 C CA . PRO A 1 98 ? 27.385 -2.279 -22.067 1.00 51.56 98 PRO A CA 1
ATOM 781 C C . PRO A 1 98 ? 27.823 -3.719 -22.283 1.00 51.56 98 PRO A C 1
ATOM 783 O O . PRO A 1 98 ? 28.703 -4.235 -21.587 1.00 51.56 98 PRO A O 1
ATOM 786 N N . VAL A 1 99 ? 27.093 -4.417 -23.149 1.00 50.66 99 VAL A N 1
ATOM 787 C CA . VAL A 1 99 ? 27.546 -5.653 -23.745 1.00 50.66 99 VAL A CA 1
ATOM 788 C C . VAL A 1 99 ? 28.847 -5.218 -24.372 1.00 50.66 99 VAL A C 1
ATOM 790 O O . VAL A 1 99 ? 28.840 -4.463 -25.341 1.00 50.66 99 VAL A O 1
ATOM 793 N N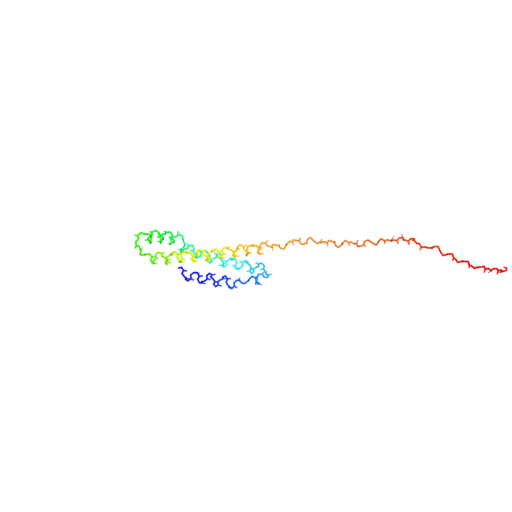 . HIS A 1 100 ? 29.960 -5.547 -23.708 1.00 58.59 100 HIS A N 1
ATOM 794 C CA . HIS A 1 100 ? 31.274 -5.386 -24.297 1.00 58.59 100 HIS A CA 1
ATOM 795 C C . HIS A 1 100 ? 31.110 -5.959 -25.693 1.00 58.59 100 HIS A C 1
ATOM 797 O O . HIS A 1 100 ? 30.679 -7.108 -25.815 1.00 58.59 100 HIS A O 1
ATOM 803 N N . ALA A 1 101 ? 31.302 -5.127 -26.717 1.00 56.38 101 ALA A N 1
ATOM 804 C CA . ALA A 1 101 ? 31.329 -5.595 -28.082 1.00 56.38 101 ALA A CA 1
ATOM 805 C C . ALA A 1 101 ? 32.446 -6.633 -28.106 1.00 56.38 101 ALA A C 1
ATOM 807 O O . ALA A 1 101 ? 33.624 -6.283 -28.129 1.00 56.38 101 ALA A O 1
ATOM 808 N N . VAL A 1 102 ? 32.076 -7.903 -27.949 1.00 49.25 102 VAL A N 1
ATOM 809 C CA . VAL A 1 102 ? 33.009 -9.005 -28.059 1.00 49.25 102 VAL A CA 1
ATOM 810 C C . VAL A 1 102 ? 33.467 -8.929 -29.498 1.00 49.25 102 VAL A C 1
ATOM 812 O O . VAL A 1 102 ? 32.693 -9.147 -30.427 1.00 49.25 102 VAL A O 1
ATOM 815 N N . THR A 1 103 ? 34.694 -8.457 -29.688 1.00 53.00 103 THR A N 1
ATOM 816 C CA . THR A 1 103 ? 35.336 -8.482 -30.989 1.00 53.00 103 THR A CA 1
ATOM 817 C C . THR A 1 103 ? 35.275 -9.939 -31.440 1.00 53.00 103 THR A C 1
ATOM 819 O O . THR A 1 103 ? 35.739 -10.797 -30.686 1.00 53.00 103 THR A O 1
ATOM 822 N N . PRO A 1 104 ? 34.644 -10.264 -32.582 1.00 50.94 104 PRO A N 1
ATOM 823 C CA . PRO A 1 104 ? 34.713 -11.617 -33.102 1.00 50.94 104 PRO A CA 1
ATOM 824 C C . PRO A 1 104 ? 36.196 -11.920 -33.312 1.00 50.94 104 PRO A C 1
ATOM 826 O O . PRO A 1 104 ? 36.873 -11.216 -34.061 1.00 50.94 104 PRO A O 1
ATOM 829 N N . GLU A 1 105 ? 36.723 -12.896 -32.577 1.00 59.09 105 GLU A N 1
ATOM 830 C CA . GLU A 1 105 ? 38.108 -13.318 -32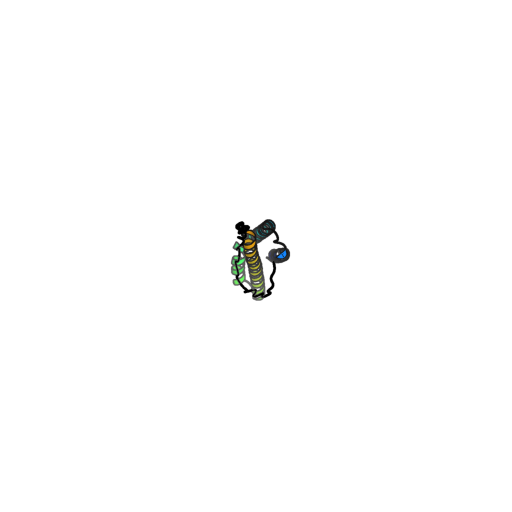.737 1.00 59.09 105 GLU A CA 1
ATOM 831 C C . GLU A 1 105 ? 38.274 -13.807 -34.188 1.00 59.09 105 GLU A C 1
ATOM 833 O O . GLU A 1 105 ? 37.493 -14.659 -34.631 1.00 59.09 105 GLU A O 1
ATOM 838 N N . PRO A 1 106 ? 39.206 -13.245 -34.980 1.00 54.25 106 PRO A N 1
ATOM 839 C CA . PRO A 1 106 ? 39.427 -13.712 -36.336 1.00 54.25 106 PRO A CA 1
ATOM 840 C C . PRO A 1 106 ? 39.907 -15.159 -36.259 1.00 54.25 106 PRO A C 1
ATOM 842 O O . PRO A 1 106 ? 40.954 -15.443 -35.682 1.00 54.25 106 PRO A O 1
ATOM 845 N N . ALA A 1 107 ? 39.128 -16.075 -36.836 1.00 56.25 107 ALA A N 1
ATOM 846 C CA . ALA A 1 107 ? 39.504 -17.474 -36.956 1.00 56.25 107 ALA A CA 1
ATOM 847 C C . ALA A 1 107 ? 40.848 -17.568 -37.691 1.00 56.25 107 ALA A C 1
ATOM 849 O O . ALA A 1 107 ? 40.925 -17.356 -38.901 1.00 56.25 107 ALA A O 1
ATOM 850 N N . VAL A 1 108 ? 41.916 -17.861 -36.952 1.00 59.38 108 VAL A N 1
ATOM 851 C CA . VAL A 1 108 ? 43.223 -18.189 -37.519 1.00 59.38 108 VAL A CA 1
ATOM 852 C C . VAL A 1 108 ? 43.110 -19.571 -38.168 1.00 59.38 108 VAL A C 1
ATOM 854 O O . VAL A 1 108 ? 42.824 -20.542 -37.462 1.00 59.38 108 VAL A O 1
ATOM 857 N N . PRO A 1 109 ? 43.324 -19.720 -39.489 1.00 53.84 109 PRO A N 1
ATOM 858 C CA . PRO A 1 109 ? 43.393 -21.038 -40.099 1.00 53.84 109 PRO A CA 1
ATOM 859 C C . PRO A 1 109 ? 44.712 -21.689 -39.675 1.00 53.84 109 PRO A C 1
ATOM 861 O O . PRO A 1 109 ? 45.785 -21.226 -40.059 1.00 53.84 109 PRO A O 1
ATOM 864 N N . LEU A 1 110 ? 44.652 -22.761 -38.886 1.00 58.28 110 LEU A N 1
ATOM 865 C CA . LEU A 1 110 ? 45.810 -23.624 -38.659 1.00 58.28 110 LEU A CA 1
ATOM 866 C C . LEU A 1 110 ? 45.961 -24.579 -39.856 1.00 58.28 110 LEU A C 1
ATOM 868 O O . LEU A 1 110 ? 45.057 -25.384 -40.098 1.00 58.28 110 LEU A O 1
ATOM 872 N N . PRO A 1 111 ? 47.083 -24.556 -40.602 1.00 54.09 111 PRO A N 1
ATOM 873 C CA . PRO A 1 111 ? 47.410 -25.637 -41.517 1.00 54.09 111 PRO A CA 1
ATOM 874 C C . PRO A 1 111 ? 47.884 -26.833 -40.687 1.00 54.09 111 PRO A C 1
ATOM 876 O O . PRO A 1 111 ? 49.051 -26.933 -40.309 1.00 54.09 111 PRO A O 1
ATOM 879 N N . TYR A 1 112 ? 46.970 -27.752 -40.383 1.00 49.16 112 TYR A N 1
ATOM 880 C CA . TYR A 1 112 ? 47.347 -29.050 -39.837 1.00 49.16 112 TYR A CA 1
ATOM 881 C C . TYR A 1 112 ? 48.023 -29.870 -40.936 1.00 49.16 112 TYR A C 1
ATOM 883 O O . TYR A 1 112 ? 47.382 -30.569 -41.718 1.00 49.16 112 TYR A O 1
ATOM 891 N N . ALA A 1 113 ? 49.350 -29.784 -40.980 1.00 53.94 113 ALA A N 1
ATOM 892 C CA . ALA A 1 113 ? 50.171 -30.849 -41.520 1.00 53.94 113 ALA A CA 1
ATOM 893 C C . ALA A 1 113 ? 49.937 -32.094 -40.652 1.00 53.94 113 ALA A C 1
ATOM 895 O O . ALA A 1 113 ? 50.449 -32.187 -39.538 1.00 53.94 113 ALA A O 1
ATOM 896 N N . ILE A 1 114 ? 49.143 -33.042 -41.149 1.00 49.22 114 ILE A N 1
ATOM 897 C CA . ILE A 1 114 ? 49.125 -34.405 -40.624 1.00 49.22 114 ILE A CA 1
ATOM 898 C C . ILE A 1 114 ? 49.535 -35.345 -41.746 1.00 49.22 114 ILE A C 1
ATOM 900 O O . ILE A 1 114 ? 48.831 -35.595 -42.721 1.00 49.22 114 ILE A O 1
ATOM 904 N N . THR A 1 115 ? 50.753 -35.824 -41.554 1.00 52.06 115 THR A N 1
ATOM 905 C CA . THR A 1 115 ? 51.371 -36.986 -42.158 1.00 52.06 115 THR A CA 1
ATOM 906 C C . THR A 1 115 ? 50.485 -38.214 -41.968 1.00 52.06 115 THR A C 1
ATOM 908 O O . THR A 1 115 ? 50.024 -38.453 -40.854 1.00 52.06 115 THR A O 1
ATOM 911 N N . ASN A 1 116 ? 50.293 -39.016 -43.016 1.00 41.91 116 ASN A N 1
ATOM 912 C CA . ASN A 1 116 ? 50.477 -40.475 -42.978 1.00 41.91 116 ASN A CA 1
ATOM 913 C C . ASN A 1 116 ? 49.921 -41.126 -44.247 1.00 41.91 116 ASN A C 1
ATOM 915 O O . ASN A 1 116 ? 48.708 -41.207 -44.426 1.00 41.91 116 ASN A O 1
ATOM 919 N N . SER A 1 117 ? 50.802 -41.703 -45.066 1.00 48.19 117 SER A N 1
ATOM 920 C CA . SER A 1 117 ? 50.870 -43.164 -45.269 1.00 48.19 117 SER A CA 1
ATOM 921 C C . SER A 1 117 ? 51.857 -43.520 -46.394 1.00 48.19 117 SER A C 1
ATOM 923 O O . SER A 1 117 ? 51.945 -42.788 -47.382 1.00 48.19 117 SER A O 1
ATOM 925 N N . PRO A 1 118 ? 52.592 -44.643 -46.285 1.00 51.22 118 PRO A N 1
ATOM 926 C CA . PRO A 1 118 ? 53.515 -45.095 -47.315 1.00 51.22 118 PRO A CA 1
ATOM 927 C C . PRO A 1 118 ? 52.731 -45.802 -48.426 1.00 51.22 118 PRO A C 1
ATOM 929 O O . PRO A 1 118 ? 52.199 -46.893 -48.228 1.00 51.22 118 PRO A O 1
ATOM 932 N N . ILE A 1 119 ? 52.671 -45.206 -49.617 1.00 54.09 119 ILE A N 1
ATOM 933 C CA . ILE A 1 119 ? 52.198 -45.918 -50.808 1.00 54.09 119 ILE A CA 1
ATOM 934 C C . ILE A 1 119 ? 53.395 -46.646 -51.416 1.00 54.09 119 ILE A C 1
ATOM 936 O O . ILE A 1 119 ? 54.145 -46.119 -52.234 1.00 54.09 119 ILE A O 1
ATOM 940 N N . VAL A 1 120 ? 53.567 -47.895 -50.988 1.00 52.56 120 VAL A N 1
ATOM 941 C CA . VAL A 1 120 ? 54.286 -48.904 -51.763 1.00 52.56 120 VAL A CA 1
ATOM 942 C C . VAL A 1 120 ? 53.439 -49.188 -53.002 1.00 52.56 120 VAL A C 1
ATOM 944 O O . VAL A 1 120 ? 52.418 -49.866 -52.911 1.00 52.56 120 VAL A O 1
ATOM 947 N N . PHE A 1 121 ? 53.860 -48.700 -54.169 1.00 47.53 121 PHE A N 1
ATOM 948 C CA . PHE A 1 121 ? 53.395 -49.248 -55.441 1.00 47.53 121 PHE A CA 1
ATOM 949 C C . PHE A 1 121 ? 54.584 -49.684 -56.290 1.00 47.53 121 PHE A C 1
ATOM 951 O O . PHE A 1 121 ? 55.304 -48.905 -56.907 1.00 47.53 121 PHE A O 1
ATOM 958 N N . ARG A 1 122 ? 54.785 -50.997 -56.275 1.00 46.91 122 ARG A N 1
ATOM 959 C CA . ARG A 1 122 ? 55.685 -51.743 -57.139 1.00 46.91 122 ARG A CA 1
ATOM 960 C C . ARG A 1 122 ? 54.982 -51.946 -58.481 1.00 46.91 122 ARG A C 1
ATOM 962 O O . ARG A 1 122 ? 53.995 -52.675 -58.522 1.00 46.91 122 ARG A O 1
ATOM 969 N N . ARG A 1 123 ? 55.526 -51.435 -59.589 1.00 43.53 123 ARG A N 1
ATOM 970 C CA . ARG A 1 123 ? 55.440 -52.159 -60.869 1.00 43.53 123 ARG A CA 1
ATOM 971 C C . ARG A 1 123 ? 56.557 -51.777 -61.838 1.00 43.53 123 ARG A C 1
ATOM 973 O O . ARG A 1 123 ? 56.788 -50.617 -62.138 1.00 43.53 123 ARG A O 1
ATOM 980 N N . SER A 1 124 ? 57.242 -52.825 -62.268 1.00 45.06 124 SER A N 1
ATOM 981 C CA . SER A 1 124 ? 58.363 -52.898 -63.199 1.00 45.06 124 SER A CA 1
ATOM 982 C C . SER A 1 124 ? 57.996 -52.563 -64.651 1.00 45.06 124 SER A C 1
ATOM 984 O O . SER A 1 124 ? 56.817 -52.652 -65.001 1.00 45.06 124 SER A O 1
ATOM 986 N N . ARG A 1 125 ? 59.061 -52.439 -65.475 1.00 40.16 125 ARG A N 1
ATOM 987 C CA . ARG A 1 125 ? 59.200 -52.751 -66.928 1.00 40.16 125 ARG A CA 1
ATOM 988 C C . ARG A 1 125 ? 59.456 -51.483 -67.767 1.00 40.16 125 ARG A C 1
ATOM 990 O O . ARG A 1 125 ? 58.577 -50.646 -67.862 1.00 40.16 125 ARG A O 1
ATOM 997 N N . SER A 1 126 ? 60.703 -51.172 -68.140 1.00 44.59 126 SER A N 1
ATOM 998 C CA . SER A 1 126 ? 61.593 -51.736 -69.190 1.00 44.59 126 SER A CA 1
ATOM 999 C C . SER A 1 126 ? 61.382 -51.121 -70.578 1.00 44.59 126 SER A C 1
ATOM 1001 O O . SER A 1 126 ? 60.251 -51.019 -71.036 1.00 44.59 126 SER A O 1
ATOM 1003 N N . THR A 1 127 ? 62.521 -50.908 -71.256 1.00 42.75 127 THR A N 1
ATOM 1004 C CA . THR A 1 127 ? 62.745 -50.598 -72.688 1.00 42.75 127 THR A CA 1
ATOM 1005 C C . THR A 1 127 ? 62.491 -49.134 -73.080 1.00 42.75 127 THR A C 1
ATOM 1007 O O . THR A 1 127 ? 61.532 -48.545 -72.602 1.00 42.75 127 THR A O 1
ATOM 1010 N N . SER A 1 128 ? 63.325 -48.468 -73.884 1.00 44.47 128 SER A N 1
ATOM 1011 C CA . SER A 1 128 ? 64.391 -48.913 -74.794 1.00 44.47 128 SER A CA 1
ATOM 1012 C C . SER A 1 128 ? 65.504 -47.871 -74.900 1.00 44.47 128 SER A C 1
ATOM 1014 O O . SER A 1 128 ? 65.260 -46.714 -74.495 1.00 44.47 128 SER A O 1
#

Secondary structure (DSSP, 8-state):
-HHHHHHHHHHHHH--GGG-SSHHHHHHHHHHHHHHHHHHHHHHTTHHHHHHHHHHHH--HHHHHHHHHHHHHHHHHHHHHHHHHHHHHHHHT---------PPPP----------------------

Radius of gyration: 36.23 Å; chains: 1; bounding box: 80×65×102 Å

pLDDT: mean 70.89, std 15.83, range [40.16, 91.69]

Sequence (128 aa):
ANRWCARGVELLASQQIERYQTPEVAEESLKELEEFLSSSSEFNSGTAREMKTIFEDVTSPETKALVHQVLKRLEDVTLMCEKRKCSLKKISSRLPRPVHAVTPEPAVPLPYAITNSPIVFRRSRSTS